Protein AF-A0A7W1A548-F1 (afdb_monomer_lite)

Structure (mmCIF, N/CA/C/O backbone):
data_AF-A0A7W1A548-F1
#
_entry.id   AF-A0A7W1A548-F1
#
loop_
_atom_site.group_PDB
_atom_site.id
_atom_site.type_symbol
_atom_site.label_atom_id
_atom_site.label_alt_id
_atom_site.label_comp_id
_atom_site.label_asym_id
_atom_site.label_entity_id
_atom_site.label_seq_id
_atom_site.pdbx_PDB_ins_code
_atom_site.Cartn_x
_atom_site.Cartn_y
_atom_site.Cartn_z
_atom_site.occupancy
_atom_site.B_iso_or_equiv
_atom_site.auth_seq_id
_atom_site.auth_comp_id
_atom_site.auth_asym_id
_atom_site.auth_atom_id
_atom_site.pdbx_PDB_model_num
ATOM 1 N N . MET A 1 1 ? -12.879 3.167 3.660 1.00 59.19 1 MET A N 1
ATOM 2 C CA . MET A 1 1 ? -13.187 3.454 5.078 1.00 59.19 1 MET A CA 1
ATOM 3 C C . MET A 1 1 ? -13.463 2.127 5.765 1.00 59.19 1 MET A C 1
ATOM 5 O O . MET A 1 1 ? -14.206 1.334 5.202 1.00 59.19 1 MET A O 1
ATOM 9 N N . SER A 1 2 ? -12.822 1.858 6.901 1.00 71.44 2 SER A N 1
ATOM 10 C CA . SER A 1 2 ? -13.096 0.683 7.741 1.00 71.44 2 SER A CA 1
ATOM 11 C C . SER A 1 2 ? -14.327 0.939 8.618 1.00 71.44 2 SER A C 1
ATOM 13 O O . SER A 1 2 ? -14.624 2.092 8.940 1.00 71.44 2 SER A O 1
ATOM 15 N N . ARG A 1 3 ? -15.007 -0.129 9.060 1.00 71.50 3 ARG A N 1
ATOM 16 C CA . ARG A 1 3 ? -16.129 -0.067 10.014 1.00 71.50 3 ARG A CA 1
ATOM 17 C C . ARG A 1 3 ? -15.754 0.570 11.355 1.00 71.50 3 ARG A C 1
ATOM 19 O O . ARG A 1 3 ? -16.634 1.037 12.065 1.00 71.50 3 ARG A O 1
ATOM 26 N N . ASN A 1 4 ? -14.461 0.660 11.662 1.00 64.81 4 ASN A N 1
ATOM 27 C CA . ASN A 1 4 ? -13.936 1.201 12.917 1.00 64.81 4 ASN A CA 1
ATOM 28 C C . ASN A 1 4 ? -13.550 2.688 12.806 1.00 64.81 4 ASN A C 1
ATOM 30 O O . ASN A 1 4 ? -12.679 3.163 13.533 1.00 64.81 4 ASN A O 1
ATOM 34 N N . GLY A 1 5 ? -14.118 3.408 11.832 1.00 67.25 5 GLY A N 1
ATOM 35 C CA . GLY A 1 5 ? -13.876 4.840 11.638 1.00 67.25 5 GLY A CA 1
ATOM 36 C C . GLY A 1 5 ? -12.494 5.184 11.076 1.00 67.25 5 GLY A C 1
ATOM 37 O O . GLY A 1 5 ? -12.113 6.349 11.078 1.00 67.25 5 GLY A O 1
ATOM 38 N N . ARG A 1 6 ? -11.721 4.207 10.578 1.00 70.62 6 ARG A N 1
ATOM 39 C CA . ARG A 1 6 ? -10.419 4.481 9.947 1.00 70.62 6 ARG A CA 1
ATOM 40 C C . ARG A 1 6 ? -10.573 4.787 8.462 1.00 70.62 6 ARG A C 1
ATOM 42 O O . ARG A 1 6 ? -11.257 4.062 7.732 1.00 70.62 6 ARG A O 1
ATOM 49 N N . VAL A 1 7 ? -9.889 5.822 7.991 1.00 74.12 7 VAL A N 1
ATOM 50 C CA . VAL A 1 7 ? -9.857 6.205 6.572 1.00 74.12 7 VAL A CA 1
ATOM 51 C C . VAL A 1 7 ? -8.417 6.148 6.093 1.00 74.12 7 VAL A C 1
ATOM 53 O O . VAL A 1 7 ? -7.523 6.602 6.794 1.00 74.12 7 VAL A O 1
ATOM 56 N N . ALA A 1 8 ? -8.194 5.589 4.910 1.00 74.12 8 ALA A N 1
ATOM 57 C CA . ALA A 1 8 ? -6.916 5.702 4.226 1.00 74.12 8 ALA A CA 1
ATOM 58 C C . ALA A 1 8 ? -7.094 6.617 3.011 1.00 74.12 8 ALA A C 1
ATOM 60 O O . ALA A 1 8 ? -8.161 6.607 2.394 1.00 74.12 8 ALA A O 1
ATOM 61 N N . GLY A 1 9 ? -6.087 7.432 2.710 1.00 69.56 9 GLY A N 1
ATOM 62 C CA . GLY A 1 9 ? -6.145 8.418 1.632 1.00 69.56 9 GLY A CA 1
ATOM 63 C C . GLY A 1 9 ? -4.770 8.976 1.289 1.00 69.56 9 GLY A C 1
ATOM 64 O O . GLY A 1 9 ? -3.758 8.442 1.740 1.00 69.56 9 GLY A O 1
ATOM 65 N N . VAL A 1 10 ? -4.739 10.050 0.496 1.00 70.44 10 VAL A N 1
ATOM 66 C CA . VAL A 1 10 ? -3.504 10.718 0.054 1.00 70.44 10 VAL A CA 1
ATOM 67 C C . VAL A 1 10 ? -3.475 12.177 0.507 1.00 70.44 10 VAL A C 1
ATOM 69 O O . VAL A 1 10 ? -4.434 12.916 0.290 1.00 70.44 10 VAL A O 1
ATOM 72 N N . ARG A 1 11 ? -2.367 12.606 1.119 1.00 65.69 11 ARG A N 1
ATOM 73 C CA . ARG A 1 11 ? -2.093 13.986 1.544 1.00 65.69 11 ARG A CA 1
ATOM 74 C C . ARG A 1 11 ? -0.654 14.333 1.179 1.00 65.69 11 ARG A C 1
ATOM 76 O O . ARG A 1 11 ? 0.246 13.572 1.497 1.00 65.69 11 ARG A O 1
ATOM 83 N N . ASN A 1 12 ? -0.424 15.467 0.514 1.00 70.56 12 ASN A N 1
ATOM 84 C CA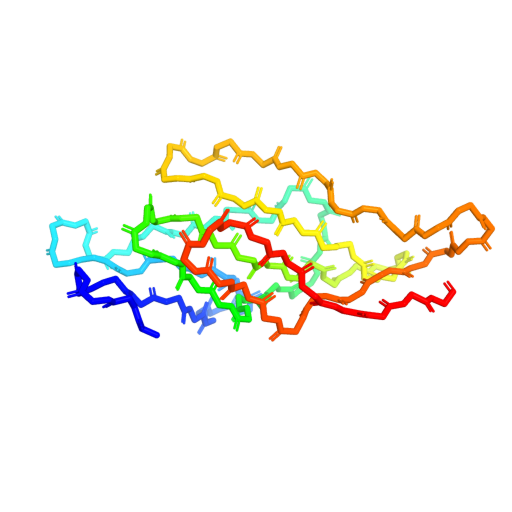 . ASN A 1 12 ? 0.913 15.885 0.055 1.00 70.56 12 ASN A CA 1
ATOM 85 C C . ASN A 1 12 ? 1.663 14.783 -0.725 1.00 70.56 12 ASN A C 1
ATOM 87 O O . ASN A 1 12 ? 2.855 14.579 -0.520 1.00 70.56 12 ASN A O 1
ATOM 91 N N . SER A 1 13 ? 0.950 14.045 -1.585 1.00 71.19 13 SER A N 1
ATOM 92 C CA . SER A 1 13 ? 1.481 12.888 -2.329 1.00 71.19 13 SER A CA 1
ATOM 93 C C . SER A 1 13 ? 1.899 11.694 -1.463 1.00 71.19 13 SER A C 1
ATOM 95 O O . SER A 1 13 ? 2.604 10.811 -1.941 1.00 71.19 13 SER A O 1
ATOM 97 N N . MET A 1 14 ? 1.464 11.639 -0.205 1.00 69.88 14 MET A N 1
ATOM 98 C CA . MET A 1 14 ? 1.768 10.556 0.723 1.00 69.88 14 MET A CA 1
ATOM 99 C C . MET A 1 14 ? 0.489 9.871 1.198 1.00 69.88 14 MET A C 1
ATOM 101 O O . MET A 1 14 ? -0.494 10.526 1.551 1.00 69.88 14 MET A O 1
ATOM 105 N N . ALA A 1 15 ? 0.513 8.543 1.242 1.00 67.94 15 ALA A N 1
ATOM 106 C CA . ALA A 1 15 ? -0.520 7.747 1.872 1.00 67.94 15 ALA A CA 1
ATOM 107 C C . ALA A 1 15 ? -0.584 8.056 3.377 1.00 67.94 15 ALA A C 1
ATOM 109 O O . ALA A 1 15 ? 0.432 8.042 4.078 1.00 67.94 15 ALA A O 1
ATOM 110 N N . PHE A 1 16 ? -1.791 8.286 3.882 1.00 69.75 16 PHE A N 1
ATOM 111 C CA . PHE A 1 16 ? -2.046 8.472 5.307 1.00 69.75 16 PHE A CA 1
ATOM 112 C C . PHE A 1 16 ? -3.132 7.518 5.793 1.00 69.75 16 PHE A C 1
ATOM 114 O O . PHE A 1 16 ? -4.007 7.101 5.027 1.00 69.75 16 PHE A O 1
ATOM 121 N N . ILE A 1 17 ? -3.098 7.222 7.093 1.00 72.44 17 ILE A N 1
ATOM 122 C CA . ILE A 1 17 ? -4.236 6.653 7.817 1.00 72.44 17 ILE A CA 1
ATOM 123 C C . ILE A 1 17 ? -4.757 7.711 8.788 1.00 72.44 17 ILE A C 1
ATOM 125 O O . ILE A 1 17 ? -4.017 8.264 9.603 1.00 72.44 17 ILE A O 1
ATOM 129 N N . TRP A 1 18 ? -6.051 7.988 8.691 1.00 69.31 18 TRP A N 1
ATOM 130 C CA . TRP A 1 18 ? -6.797 8.830 9.611 1.00 69.31 18 TRP A CA 1
ATOM 131 C C . TRP A 1 18 ? -7.538 7.960 10.618 1.00 69.31 18 TRP A C 1
ATOM 133 O O . TRP A 1 18 ? -8.160 6.952 10.262 1.00 69.31 18 TRP A O 1
ATOM 143 N N . THR A 1 19 ? -7.481 8.380 11.877 1.00 65.19 19 THR A N 1
ATOM 144 C CA . THR A 1 19 ? -8.315 7.864 12.964 1.00 65.19 19 THR A CA 1
ATOM 145 C C . THR A 1 19 ? -8.755 9.040 13.828 1.00 65.19 19 THR A C 1
ATOM 147 O O . THR A 1 19 ? -8.007 10.009 13.966 1.00 65.19 19 THR A O 1
ATOM 150 N N . GLU A 1 20 ? -9.925 8.948 14.455 1.00 62.53 20 GLU A N 1
ATOM 151 C CA . GLU A 1 20 ? -10.424 9.995 15.356 1.00 62.53 20 GLU A CA 1
ATOM 152 C C . GLU A 1 20 ? -9.456 10.266 16.527 1.00 62.53 20 GLU A C 1
ATOM 154 O O . GLU A 1 20 ? -9.253 11.412 16.920 1.00 62.53 20 GLU A O 1
ATOM 159 N N . ALA A 1 21 ? -8.767 9.224 17.009 1.00 62.50 21 ALA A N 1
ATOM 160 C CA . ALA A 1 21 ? -7.803 9.312 18.105 1.00 62.50 21 ALA A CA 1
ATOM 161 C C . ALA A 1 21 ? -6.452 9.944 17.710 1.00 62.50 21 ALA A C 1
ATOM 163 O O . ALA A 1 21 ? -5.879 10.696 18.495 1.00 62.50 21 ALA A O 1
ATOM 164 N N . ALA A 1 22 ? -5.923 9.647 16.516 1.00 60.75 22 ALA A N 1
ATOM 165 C CA . ALA A 1 22 ? -4.584 10.088 16.095 1.00 60.75 22 ALA A CA 1
ATOM 166 C C . ALA A 1 22 ? -4.595 11.277 15.116 1.00 60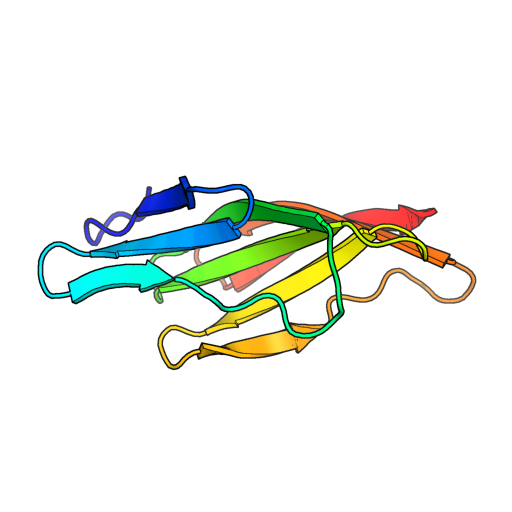.75 22 ALA A C 1
ATOM 168 O O . ALA A 1 22 ? -3.539 11.825 14.811 1.00 60.75 22 ALA A O 1
ATOM 169 N N . ARG A 1 23 ? -5.774 11.677 14.618 1.00 63.25 23 ARG A N 1
ATOM 170 C CA . ARG A 1 23 ? -5.990 12.630 13.516 1.00 63.25 23 ARG A CA 1
ATOM 171 C C . ARG A 1 23 ? -5.290 12.208 12.222 1.00 63.25 23 ARG A C 1
ATOM 173 O O . ARG A 1 23 ? -5.969 11.767 11.315 1.00 63.25 23 ARG A O 1
ATOM 180 N N . PHE A 1 24 ? -3.966 12.257 12.120 1.00 61.31 24 PHE A N 1
ATOM 181 C CA . PHE A 1 24 ? -3.236 11.797 10.935 1.00 61.31 24 PHE A CA 1
ATOM 182 C C . PHE A 1 24 ? -1.971 11.045 11.335 1.00 61.31 24 PHE A C 1
ATOM 184 O O . PHE A 1 24 ? -1.130 11.570 12.062 1.00 61.31 24 P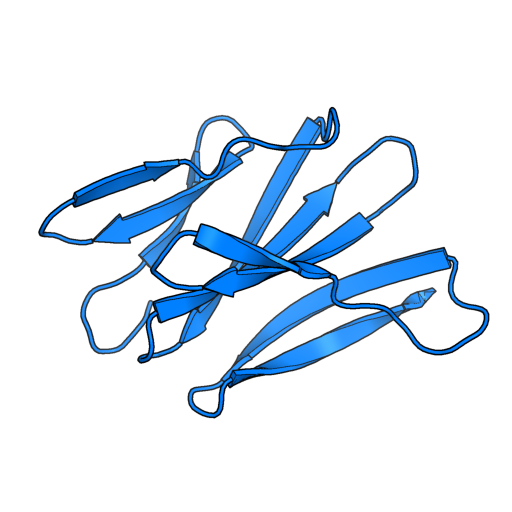HE A O 1
ATOM 191 N N . THR A 1 25 ? -1.813 9.830 10.819 1.00 63.53 25 THR A N 1
ATOM 192 C CA . THR A 1 25 ? -0.519 9.149 10.784 1.00 63.53 25 THR A CA 1
ATOM 193 C C . THR A 1 25 ? -0.056 9.127 9.336 1.00 63.53 25 THR A C 1
ATOM 195 O O . THR A 1 25 ? -0.542 8.330 8.528 1.00 63.53 25 THR A O 1
ATOM 198 N N . ASP A 1 26 ? 0.847 10.051 9.006 1.00 60.66 26 ASP A N 1
ATOM 199 C CA . ASP A 1 26 ? 1.551 10.043 7.727 1.00 60.66 26 ASP A CA 1
ATOM 200 C C . ASP A 1 26 ? 2.517 8.852 7.727 1.00 60.66 26 ASP A C 1
ATOM 202 O O . ASP A 1 26 ? 3.284 8.661 8.675 1.00 60.66 26 ASP A O 1
ATOM 206 N N . TYR A 1 27 ? 2.493 8.039 6.669 1.00 62.31 27 TYR A N 1
ATOM 207 C CA . TYR A 1 27 ? 3.501 7.003 6.477 1.00 62.31 27 TYR A CA 1
ATOM 208 C C . TYR A 1 27 ? 4.629 7.575 5.613 1.00 62.31 27 TYR A C 1
ATOM 210 O O . TYR A 1 27 ? 4.440 7.733 4.406 1.00 62.31 27 TYR A O 1
ATOM 218 N N . PRO A 1 28 ? 5.805 7.904 6.186 1.00 57.28 28 PRO A N 1
ATOM 219 C CA . PRO A 1 28 ? 6.899 8.502 5.424 1.00 57.28 28 PRO A CA 1
ATOM 220 C C . PRO A 1 28 ? 7.335 7.584 4.279 1.00 57.28 28 PRO A C 1
ATOM 222 O O . PRO A 1 28 ? 7.601 6.410 4.517 1.00 57.28 28 PRO A O 1
ATOM 225 N N . SER A 1 29 ? 7.396 8.073 3.036 1.00 54.47 29 SER A N 1
ATOM 226 C CA . SER A 1 29 ? 7.919 7.274 1.915 1.00 54.47 29 SER A CA 1
ATOM 227 C C . SER A 1 29 ? 9.350 6.841 2.256 1.00 54.47 29 SER A C 1
ATOM 229 O O . SER A 1 29 ? 10.182 7.692 2.575 1.00 54.47 29 SER A O 1
ATOM 231 N N . LEU A 1 30 ? 9.639 5.538 2.224 1.00 50.38 30 LEU A N 1
ATOM 232 C CA . LEU A 1 30 ? 10.950 5.004 2.633 1.00 50.38 30 LEU A CA 1
ATOM 233 C C . LEU A 1 30 ? 11.933 4.838 1.462 1.00 50.38 30 LEU A C 1
ATOM 235 O O . LEU A 1 30 ? 13.009 4.280 1.643 1.00 50.38 30 LEU A O 1
ATOM 239 N N . SER A 1 31 ? 11.588 5.307 0.264 1.00 51.16 31 SER A N 1
ATOM 240 C CA . SER A 1 31 ? 12.249 4.848 -0.968 1.00 51.16 31 SER A CA 1
ATOM 241 C C . SER A 1 31 ? 12.563 5.948 -1.990 1.00 51.16 31 SER A C 1
ATOM 243 O O . SER A 1 31 ? 12.955 5.643 -3.112 1.00 51.16 31 SER A O 1
ATOM 245 N N . GLY A 1 32 ? 12.390 7.231 -1.647 1.00 52.88 32 GLY A N 1
ATOM 246 C CA . GLY A 1 32 ? 12.436 8.304 -2.654 1.00 52.88 32 GLY A CA 1
ATOM 247 C C . GLY A 1 32 ? 11.262 8.233 -3.641 1.00 52.88 32 GLY A C 1
ATOM 248 O O . GLY A 1 32 ? 11.319 8.815 -4.727 1.00 52.88 32 GLY A O 1
ATOM 249 N N . ALA A 1 33 ? 10.201 7.506 -3.268 1.00 58.91 33 ALA A N 1
ATOM 250 C CA . ALA A 1 33 ? 8.948 7.471 -3.994 1.00 58.91 33 ALA A CA 1
ATOM 251 C C . ALA A 1 33 ? 8.368 8.886 -4.062 1.00 58.91 33 ALA A C 1
ATOM 253 O O . ALA A 1 33 ? 8.283 9.604 -3.065 1.00 58.91 33 ALA A O 1
ATOM 254 N N . ARG A 1 34 ? 7.979 9.295 -5.268 1.00 67.69 34 ARG A N 1
ATOM 255 C CA . ARG A 1 34 ? 7.428 10.635 -5.513 1.00 67.69 34 ARG A CA 1
ATOM 256 C C . ARG A 1 34 ? 5.984 10.744 -5.039 1.00 67.69 34 ARG A C 1
ATOM 258 O O . ARG A 1 34 ? 5.475 11.847 -4.864 1.00 67.69 34 ARG A O 1
ATOM 265 N N . PHE A 1 35 ? 5.328 9.597 -4.904 1.00 79.69 35 PHE A N 1
ATOM 266 C CA . PHE A 1 35 ? 3.907 9.495 -4.654 1.00 79.69 35 PHE A CA 1
ATOM 267 C C . PHE A 1 35 ? 3.585 8.160 -3.976 1.00 79.69 35 PHE A C 1
ATOM 269 O O . PHE A 1 35 ? 4.155 7.127 -4.332 1.00 79.69 35 PHE A O 1
ATOM 276 N N . SER A 1 36 ? 2.666 8.164 -3.016 1.00 85.75 36 SER A N 1
ATOM 277 C CA . SER A 1 36 ? 2.071 6.946 -2.477 1.00 85.75 36 SER A CA 1
ATOM 278 C C . SER A 1 36 ? 0.563 7.072 -2.307 1.00 85.75 36 SER A C 1
ATOM 280 O O . SER A 1 36 ? 0.025 8.145 -2.036 1.00 85.75 36 SER A O 1
ATOM 282 N N . GLU A 1 37 ? -0.120 5.947 -2.492 1.00 88.19 37 GLU A N 1
ATOM 283 C CA . GLU A 1 37 ? -1.572 5.856 -2.572 1.00 88.19 37 GLU A CA 1
ATOM 284 C C . GLU A 1 37 ? -2.072 4.673 -1.752 1.00 88.19 37 GLU A C 1
ATOM 286 O O . GLU A 1 37 ? -1.708 3.530 -2.025 1.00 88.19 37 GLU A O 1
ATOM 291 N N . ALA A 1 38 ? -2.935 4.922 -0.770 1.00 90.06 38 ALA A N 1
ATOM 292 C CA . ALA A 1 38 ? -3.649 3.850 -0.092 1.00 90.06 38 ALA A CA 1
ATOM 293 C C . ALA A 1 38 ? -4.899 3.450 -0.886 1.00 90.06 38 ALA A C 1
ATOM 295 O O . ALA A 1 38 ? -5.785 4.276 -1.096 1.00 90.06 38 ALA A O 1
ATOM 296 N N . THR A 1 39 ? -4.999 2.180 -1.278 1.00 93.06 39 THR A N 1
ATOM 297 C CA . THR A 1 39 ? -6.141 1.660 -2.053 1.00 93.06 39 THR A CA 1
ATOM 298 C C . THR A 1 39 ? -7.199 0.994 -1.185 1.00 93.06 39 THR A C 1
ATOM 300 O O . THR A 1 39 ? -8.345 0.827 -1.598 1.00 93.06 39 THR A O 1
ATOM 303 N N . GLY A 1 40 ? -6.866 0.672 0.064 1.00 92.31 40 GLY A N 1
ATOM 304 C CA . GLY A 1 40 ? -7.855 0.212 1.025 1.00 92.31 40 GLY A CA 1
ATOM 305 C C . GLY A 1 40 ? -7.301 0.052 2.430 1.00 92.31 40 GLY A C 1
ATOM 306 O O . GLY A 1 40 ? -6.092 0.025 2.650 1.00 92.31 40 GLY A O 1
ATOM 307 N N . ILE A 1 41 ? -8.219 -0.071 3.384 1.00 94.81 41 ILE A N 1
ATOM 308 C CA . ILE A 1 41 ? -7.933 -0.381 4.781 1.00 94.81 41 ILE A CA 1
ATOM 309 C C . ILE A 1 41 ? -8.993 -1.347 5.294 1.00 94.81 41 ILE A C 1
ATOM 311 O O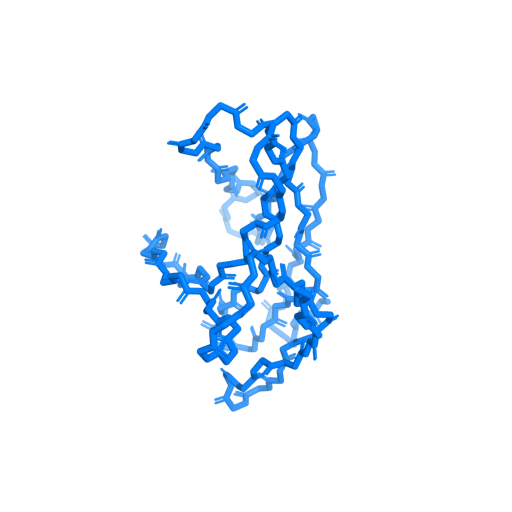 . ILE A 1 41 ? -10.177 -1.166 5.004 1.00 94.81 41 ILE A O 1
ATOM 315 N N . ASN A 1 42 ? -8.569 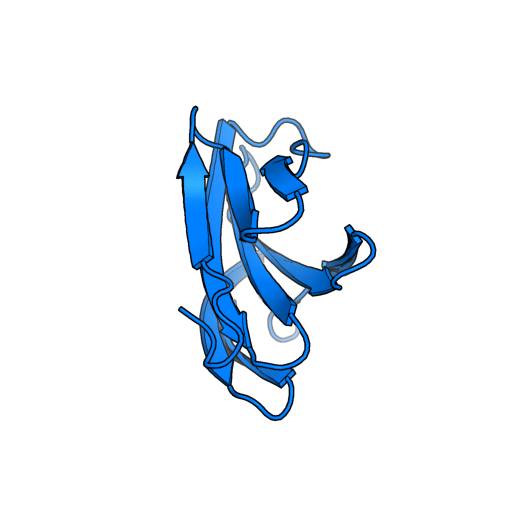-2.363 6.037 1.00 93.06 42 ASN A N 1
ATOM 316 C CA . ASN A 1 42 ? -9.475 -3.332 6.640 1.00 93.06 42 ASN A CA 1
ATOM 317 C C . ASN A 1 42 ? -9.786 -3.016 8.111 1.00 93.06 42 ASN A C 1
ATOM 319 O O . ASN A 1 42 ? -9.206 -2.103 8.701 1.00 93.06 42 ASN A O 1
ATOM 323 N N . ASP A 1 43 ? -10.696 -3.781 8.716 1.00 91.62 43 ASP A N 1
ATOM 324 C CA . ASP A 1 43 ? -11.142 -3.546 10.098 1.00 91.62 43 ASP A CA 1
ATOM 325 C C . ASP A 1 43 ? -10.071 -3.816 11.162 1.00 91.62 43 ASP A C 1
ATOM 327 O O . ASP A 1 43 ? -10.069 -3.181 12.217 1.00 91.62 43 ASP A O 1
ATOM 331 N N . SER A 1 44 ? -9.078 -4.650 10.856 1.00 90.50 44 SER A N 1
ATOM 332 C CA . SER A 1 44 ? -7.875 -4.789 11.684 1.00 90.50 44 SER A CA 1
ATOM 333 C C . SER A 1 44 ? -6.922 -3.597 11.553 1.00 90.50 44 SER A C 1
ATOM 335 O O . SER A 1 44 ? -5.910 -3.545 12.247 1.00 90.50 44 SER A O 1
ATOM 337 N N . GLY A 1 45 ? -7.226 -2.632 10.681 1.00 88.88 45 GLY A N 1
ATOM 338 C CA . GLY A 1 45 ? -6.440 -1.429 10.454 1.00 88.88 45 GLY A CA 1
ATOM 339 C C . GLY A 1 45 ? -5.204 -1.637 9.587 1.00 88.88 45 GLY A C 1
ATOM 340 O O . GLY A 1 45 ? -4.305 -0.801 9.627 1.00 88.88 45 GLY A O 1
ATOM 341 N N . GLN A 1 46 ? -5.141 -2.738 8.839 1.00 94.19 46 GLN A N 1
ATOM 342 C CA . GLN A 1 46 ? -4.108 -2.954 7.836 1.00 94.19 46 GLN A CA 1
ATOM 343 C C . GLN A 1 46 ? -4.469 -2.181 6.570 1.00 94.19 46 GLN A C 1
ATOM 345 O O . GLN A 1 46 ? -5.600 -2.285 6.093 1.00 94.19 46 GLN A O 1
ATOM 350 N N . ALA A 1 47 ? -3.516 -1.439 6.016 1.00 94.50 47 ALA A N 1
ATOM 351 C CA . ALA A 1 47 ? -3.695 -0.673 4.791 1.00 94.50 47 ALA A CA 1
ATOM 352 C C . ALA A 1 47 ? -2.914 -1.289 3.628 1.00 94.50 47 ALA A C 1
ATOM 354 O O . ALA A 1 47 ? -1.740 -1.631 3.771 1.00 94.50 47 ALA A O 1
ATOM 355 N N . ALA A 1 48 ? -3.563 -1.399 2.472 1.00 94.94 48 ALA A N 1
ATOM 356 C CA . ALA A 1 48 ? -2.905 -1.679 1.204 1.00 94.94 48 ALA A CA 1
ATOM 357 C C . ALA A 1 48 ? -2.483 -0.349 0.570 1.00 94.94 48 ALA A C 1
ATOM 359 O O . ALA A 1 48 ? -3.310 0.552 0.419 1.00 94.94 48 ALA A O 1
ATOM 360 N N . VAL A 1 49 ? -1.200 -0.220 0.236 1.00 94.00 49 VAL A N 1
ATOM 361 C CA . VAL A 1 49 ? -0.597 1.026 -0.253 1.00 94.00 49 VAL A CA 1
ATOM 362 C C . VAL A 1 49 ? 0.284 0.742 -1.460 1.00 94.00 49 VAL A C 1
ATOM 364 O O . VAL A 1 49 ? 1.105 -0.163 -1.409 1.00 94.00 49 VAL A O 1
ATOM 367 N N . ASN A 1 50 ? 0.157 1.529 -2.522 1.00 92.12 50 ASN A N 1
ATOM 368 C CA . ASN A 1 50 ? 1.105 1.579 -3.630 1.00 92.12 50 ASN A CA 1
ATOM 369 C C . ASN A 1 50 ? 2.108 2.716 -3.383 1.00 92.12 50 ASN A C 1
ATOM 371 O O . ASN A 1 50 ? 1.701 3.851 -3.147 1.00 92.12 50 ASN A O 1
ATOM 375 N N . GLU A 1 51 ? 3.409 2.438 -3.450 1.00 90.38 51 GLU A N 1
ATOM 376 C CA . GLU A 1 51 ? 4.456 3.460 -3.561 1.00 90.38 51 GLU A CA 1
ATOM 377 C C . GLU A 1 51 ? 4.944 3.530 -5.013 1.00 90.38 51 GLU A C 1
ATOM 379 O O . GLU A 1 51 ? 5.291 2.512 -5.613 1.00 90.38 51 GLU A O 1
ATOM 384 N N . TYR A 1 52 ? 4.976 4.737 -5.576 1.00 88.00 52 TYR A N 1
ATOM 385 C CA . TYR A 1 52 ? 5.356 5.003 -6.961 1.00 88.00 52 TYR A CA 1
ATOM 386 C C . TYR A 1 52 ? 6.728 5.686 -6.996 1.00 88.00 52 TYR A C 1
ATOM 388 O O . TYR A 1 52 ? 6.887 6.849 -6.599 1.00 88.00 52 TYR A O 1
ATOM 396 N N . GLY A 1 53 ? 7.729 4.946 -7.469 1.00 83.12 53 GLY A N 1
ATOM 397 C CA . GLY A 1 53 ? 9.114 5.392 -7.601 1.00 83.12 53 GLY A CA 1
ATOM 398 C C . GLY A 1 53 ? 9.602 5.390 -9.049 1.00 83.12 53 GLY A C 1
ATOM 399 O O . GLY A 1 53 ? 8.871 5.061 -9.981 1.00 83.12 53 GLY A O 1
ATOM 400 N N . SER A 1 54 ? 10.873 5.741 -9.245 1.00 80.25 54 SER A N 1
ATOM 401 C CA . SER A 1 54 ? 11.536 5.680 -10.558 1.00 80.25 54 SER A CA 1
ATOM 402 C C . SER A 1 54 ? 11.683 4.253 -11.097 1.00 80.25 54 SER A C 1
ATOM 404 O O . SER A 1 54 ? 11.760 4.069 -12.307 1.00 80.25 54 SER A O 1
ATOM 406 N N . SER A 1 55 ? 11.704 3.254 -10.215 1.00 79.19 55 SER A N 1
ATOM 407 C CA . SER A 1 55 ? 11.806 1.829 -10.542 1.00 79.19 55 SER A CA 1
ATOM 408 C C . SER A 1 55 ? 10.454 1.145 -10.788 1.00 79.19 55 SER A C 1
ATOM 410 O O . SER A 1 55 ? 10.427 -0.057 -11.032 1.00 79.19 55 SER A O 1
ATOM 412 N N . GLY A 1 56 ? 9.338 1.882 -10.729 1.00 84.69 56 GLY A N 1
ATOM 413 C CA . GLY A 1 56 ? 7.987 1.344 -10.890 1.00 84.69 56 GLY A CA 1
ATOM 414 C C . GLY A 1 56 ? 7.152 1.414 -9.610 1.00 84.69 56 GLY A C 1
ATOM 415 O O . GLY A 1 56 ? 7.398 2.242 -8.730 1.00 84.69 56 GLY A O 1
ATOM 416 N N . VAL A 1 57 ? 6.123 0.565 -9.540 1.00 89.62 57 VAL A N 1
ATOM 417 C CA . VAL A 1 57 ? 5.181 0.510 -8.413 1.00 89.62 57 VAL A CA 1
ATOM 418 C C . VAL A 1 57 ? 5.571 -0.616 -7.463 1.00 89.62 57 VAL A C 1
ATOM 420 O O . VAL A 1 57 ? 5.660 -1.775 -7.875 1.00 89.62 57 VAL A O 1
ATOM 423 N N . GLN A 1 58 ? 5.762 -0.271 -6.189 1.00 90.75 58 GLN A N 1
ATOM 424 C CA . GLN A 1 58 ? 5.973 -1.217 -5.099 1.00 90.75 58 GLN A CA 1
ATOM 425 C C . GLN A 1 58 ? 4.765 -1.177 -4.158 1.00 90.75 58 GLN A C 1
ATOM 427 O O . GLN A 1 58 ? 4.570 -0.186 -3.449 1.00 90.75 58 GLN A O 1
ATOM 432 N N . PRO A 1 59 ? 3.945 -2.237 -4.112 1.00 93.38 59 PRO A N 1
ATOM 433 C CA . PRO A 1 59 ? 2.850 -2.300 -3.171 1.00 93.38 59 PRO A CA 1
ATOM 434 C C . PRO A 1 59 ? 3.303 -2.822 -1.805 1.00 93.38 59 PRO A C 1
ATOM 436 O O . PRO A 1 59 ? 4.213 -3.650 -1.681 1.00 93.38 59 PRO A O 1
ATOM 439 N N . TRP A 1 60 ? 2.611 -2.360 -0.773 1.00 93.56 60 TRP A N 1
ATOM 440 C CA . TRP A 1 60 ? 2.860 -2.644 0.630 1.00 93.56 60 TRP A CA 1
ATOM 441 C C . TRP A 1 60 ? 1.559 -2.991 1.342 1.00 93.56 60 TRP A C 1
ATOM 443 O O . TRP A 1 60 ? 0.517 -2.378 1.111 1.00 93.56 60 TRP A O 1
ATOM 453 N N . LEU A 1 61 ? 1.648 -3.932 2.278 1.00 94.62 61 LEU A N 1
ATOM 454 C CA . LEU A 1 61 ? 0.691 -4.058 3.366 1.00 94.62 61 LEU A CA 1
ATOM 455 C C . LEU A 1 61 ? 1.285 -3.394 4.609 1.00 94.62 61 LEU A C 1
ATOM 457 O O . LEU A 1 61 ? 2.333 -3.820 5.097 1.00 94.62 61 LEU A O 1
ATOM 461 N N . ILE A 1 62 ? 0.618 -2.369 5.124 1.00 93.50 62 ILE A N 1
ATOM 462 C CA . ILE A 1 62 ? 1.041 -1.613 6.302 1.00 93.50 62 ILE A CA 1
ATOM 463 C C . ILE A 1 62 ? 0.140 -1.990 7.475 1.00 93.50 62 ILE A C 1
ATOM 465 O O . ILE A 1 62 ? -1.080 -1.902 7.386 1.00 93.50 62 ILE A O 1
ATOM 469 N N . SER A 1 63 ? 0.734 -2.436 8.576 1.00 90.62 63 SER A N 1
ATOM 470 C CA . SER A 1 63 ? 0.013 -2.754 9.812 1.00 90.62 63 SER A CA 1
ATOM 471 C C . SER A 1 63 ? -0.368 -1.490 10.605 1.00 90.62 63 SER A C 1
ATOM 473 O O . SER A 1 63 ? 0.248 -0.439 10.411 1.00 90.62 63 SER A O 1
ATOM 475 N N . PRO A 1 64 ? -1.301 -1.582 11.573 1.00 84.31 64 PRO A N 1
ATOM 476 C CA . PRO A 1 64 ? -1.640 -0.469 12.466 1.00 84.31 64 PRO A CA 1
ATOM 477 C C . PRO A 1 64 ? -0.454 0.130 13.226 1.00 84.31 64 PRO A C 1
ATOM 479 O O . PRO A 1 64 ? -0.474 1.308 13.554 1.00 84.31 64 PRO A O 1
ATOM 482 N N . THR A 1 65 ? 0.567 -0.678 13.520 1.00 84.62 65 THR A N 1
ATOM 483 C CA . THR A 1 65 ? 1.794 -0.247 14.208 1.00 84.62 65 THR A CA 1
ATOM 484 C C . THR A 1 65 ? 2.851 0.291 13.240 1.00 84.62 65 THR A C 1
ATOM 486 O O . THR A 1 65 ? 3.935 0.683 13.656 1.00 84.62 65 THR A O 1
ATOM 489 N N . GLY A 1 66 ? 2.546 0.312 11.941 1.00 81.75 66 GLY A N 1
ATOM 490 C CA . GLY A 1 66 ? 3.389 0.850 10.882 1.00 81.75 66 GLY A CA 1
ATOM 491 C C . GLY A 1 66 ? 4.433 -0.095 10.306 1.00 81.75 66 GLY A C 1
ATOM 492 O O . GLY A 1 66 ? 5.174 0.303 9.408 1.00 81.75 66 GLY A O 1
ATOM 493 N N . VAL A 1 67 ? 4.453 -1.359 10.740 1.00 88.31 67 VAL A N 1
ATOM 494 C CA . VAL A 1 67 ? 5.254 -2.405 10.087 1.00 88.31 67 VAL A CA 1
ATOM 495 C C . VAL A 1 67 ? 4.766 -2.588 8.652 1.00 88.31 67 VAL A C 1
ATOM 497 O O . VAL A 1 67 ? 3.565 -2.774 8.435 1.00 88.31 67 VAL A O 1
ATOM 500 N N . ARG A 1 68 ? 5.695 -2.548 7.691 1.00 90.06 68 ARG A N 1
ATOM 501 C CA . ARG A 1 68 ? 5.428 -2.709 6.257 1.00 90.06 68 ARG A CA 1
ATOM 502 C C . ARG A 1 68 ? 5.851 -4.092 5.788 1.00 90.06 68 ARG A C 1
ATOM 504 O O . ARG A 1 68 ? 6.939 -4.555 6.117 1.00 90.06 68 ARG A O 1
ATOM 511 N N . ARG A 1 69 ? 5.016 -4.719 4.967 1.00 92.94 69 ARG A N 1
ATOM 512 C CA . ARG A 1 69 ? 5.319 -5.965 4.260 1.00 92.94 69 ARG A CA 1
ATOM 513 C C . ARG A 1 69 ? 5.206 -5.724 2.763 1.00 92.94 69 ARG A C 1
ATOM 515 O O . ARG A 1 69 ? 4.134 -5.331 2.304 1.00 92.94 69 ARG A O 1
ATOM 522 N N . ALA A 1 70 ? 6.285 -5.963 2.022 1.00 92.06 70 ALA A N 1
ATOM 523 C CA . ALA A 1 70 ? 6.260 -5.886 0.566 1.00 92.06 70 ALA A CA 1
ATOM 524 C C . ALA A 1 70 ? 5.258 -6.905 0.018 1.00 92.06 70 ALA A C 1
ATOM 526 O O . ALA A 1 70 ? 5.242 -8.067 0.433 1.00 92.06 70 ALA A O 1
ATOM 527 N N . LEU A 1 71 ? 4.413 -6.456 -0.900 1.00 91.31 71 LEU A N 1
ATOM 528 C CA . LEU A 1 71 ? 3.573 -7.330 -1.698 1.00 91.31 71 LEU A CA 1
ATOM 529 C C . LEU A 1 71 ? 4.280 -7.488 -3.039 1.00 91.31 71 LEU A C 1
ATOM 531 O O . LEU A 1 71 ? 4.557 -6.507 -3.725 1.00 91.31 71 LEU A O 1
ATOM 535 N N . VAL A 1 72 ? 4.654 -8.718 -3.365 1.00 85.88 72 VAL A N 1
ATOM 536 C CA . VAL A 1 72 ? 5.401 -9.031 -4.584 1.00 85.88 72 VAL A CA 1
ATOM 537 C C . VAL A 1 72 ? 4.485 -9.737 -5.568 1.00 85.88 72 VAL A C 1
ATOM 539 O O . VAL A 1 72 ? 3.636 -10.541 -5.174 1.00 85.88 72 VAL A O 1
ATOM 542 N N . GLY A 1 73 ? 4.638 -9.402 -6.846 1.00 81.94 73 GLY A N 1
ATOM 543 C CA . GLY A 1 73 ? 3.995 -10.146 -7.918 1.00 81.94 73 GLY A CA 1
ATOM 544 C C . GLY A 1 73 ? 4.601 -11.548 -8.071 1.00 81.94 73 GLY A C 1
ATOM 545 O O . GLY A 1 73 ? 5.599 -11.875 -7.421 1.00 81.94 73 GLY A O 1
ATOM 546 N N . PRO A 1 74 ? 4.011 -12.398 -8.927 1.00 83.88 74 PRO A N 1
ATOM 547 C CA . PRO A 1 74 ? 4.572 -13.704 -9.255 1.00 83.88 74 PRO A CA 1
ATOM 548 C C . PRO A 1 74 ? 6.016 -13.617 -9.789 1.00 83.88 74 PRO A C 1
ATOM 550 O O . PRO A 1 74 ? 6.422 -12.563 -10.298 1.00 83.88 74 PRO A O 1
ATOM 553 N N . PRO A 1 75 ? 6.788 -14.720 -9.732 1.00 87.88 75 PRO A N 1
ATOM 554 C CA . PRO A 1 75 ? 8.122 -14.779 -10.325 1.00 87.88 75 PRO A CA 1
ATOM 555 C C . PRO A 1 75 ? 8.126 -14.297 -11.782 1.00 87.88 75 PRO A C 1
ATOM 557 O O . PRO A 1 75 ? 7.265 -14.686 -12.568 1.00 87.88 75 PRO A O 1
ATOM 560 N N . GLY A 1 76 ? 9.100 -13.455 -12.135 1.00 84.81 76 GLY A N 1
ATOM 561 C CA . GLY A 1 76 ? 9.241 -12.880 -13.478 1.00 84.81 76 GLY A CA 1
ATOM 562 C C . GLY A 1 76 ? 8.563 -11.521 -13.677 1.00 84.81 76 GLY A C 1
ATOM 563 O O . GLY A 1 76 ? 8.789 -10.894 -14.706 1.00 84.81 76 GLY A O 1
ATOM 564 N N . THR A 1 77 ? 7.788 -11.040 -12.701 1.00 85.88 77 THR A N 1
ATOM 565 C CA . THR A 1 77 ? 7.224 -9.683 -12.730 1.00 85.88 77 THR A CA 1
ATOM 566 C C . THR A 1 77 ? 8.204 -8.656 -12.167 1.00 85.88 77 THR A C 1
ATOM 568 O O . THR A 1 77 ? 8.987 -8.940 -11.260 1.00 85.88 77 THR A O 1
ATOM 571 N N . THR A 1 78 ? 8.166 -7.453 -12.727 1.00 82.44 78 THR A N 1
ATOM 572 C CA . THR A 1 78 ? 9.027 -6.317 -12.359 1.00 82.44 78 THR A CA 1
ATOM 573 C C . THR A 1 78 ? 8.296 -5.273 -11.525 1.00 82.44 78 THR A C 1
ATOM 575 O O . THR A 1 78 ? 8.927 -4.476 -10.836 1.00 82.44 78 THR A O 1
ATOM 578 N N . S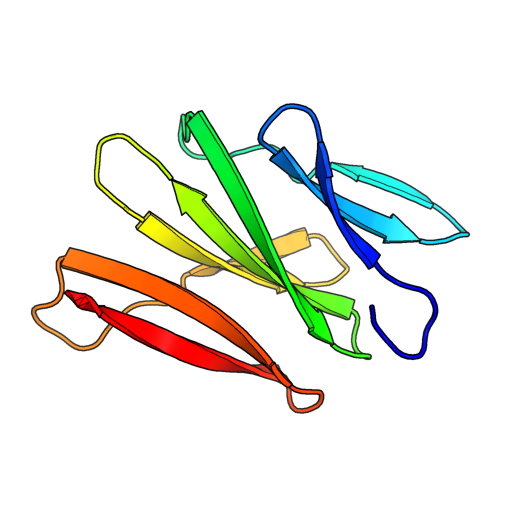ER A 1 79 ? 6.963 -5.277 -11.562 1.00 85.75 79 SER A N 1
ATOM 579 C CA . SER A 1 79 ? 6.127 -4.362 -10.791 1.00 85.75 79 SER A CA 1
ATOM 580 C C . SER A 1 79 ? 4.812 -5.015 -10.384 1.00 85.75 79 SER A C 1
ATOM 582 O O . SER A 1 79 ? 4.306 -5.914 -11.060 1.00 85.75 79 SER A O 1
ATOM 584 N N . ALA A 1 80 ? 4.232 -4.539 -9.283 1.00 91.56 80 ALA A N 1
ATOM 585 C CA . ALA A 1 80 ? 2.920 -4.967 -8.821 1.00 91.56 80 ALA A CA 1
ATOM 586 C C . ALA A 1 80 ? 2.081 -3.758 -8.396 1.00 91.56 80 ALA A C 1
ATOM 588 O O . ALA A 1 80 ? 2.597 -2.711 -8.017 1.00 91.56 80 ALA A O 1
ATOM 589 N N . THR A 1 81 ? 0.763 -3.888 -8.462 1.00 93.31 81 THR A N 1
ATOM 590 C CA . THR A 1 81 ? -0.175 -2.855 -8.019 1.00 93.31 81 THR A CA 1
ATOM 591 C C . THR A 1 81 ? -1.295 -3.513 -7.245 1.00 93.31 81 THR A C 1
ATOM 593 O O . THR A 1 81 ? -1.889 -4.480 -7.718 1.00 93.31 81 THR A O 1
ATOM 596 N N . VAL A 1 82 ? -1.601 -2.979 -6.065 1.00 95.69 82 VAL A N 1
ATOM 597 C CA . VAL A 1 82 ? -2.715 -3.452 -5.239 1.00 95.69 82 VAL A CA 1
ATOM 598 C C . VAL A 1 82 ? -3.912 -2.542 -5.403 1.00 95.69 82 VAL A C 1
ATOM 600 O O . VAL A 1 82 ? -3.777 -1.323 -5.401 1.00 95.69 82 VAL A O 1
ATOM 603 N N . THR A 1 83 ? -5.088 -3.140 -5.546 1.00 95.50 83 THR A N 1
ATOM 604 C CA . THR A 1 83 ? -6.336 -2.422 -5.853 1.00 95.50 83 THR A CA 1
ATOM 605 C C . THR A 1 83 ? -7.336 -2.477 -4.710 1.00 95.50 83 THR A C 1
ATOM 607 O O . THR A 1 83 ? -8.146 -1.567 -4.573 1.00 95.50 83 THR A O 1
ATOM 610 N N . ALA A 1 84 ? -7.274 -3.513 -3.870 1.00 94.62 84 ALA A N 1
ATOM 611 C CA . ALA A 1 84 ? -8.149 -3.641 -2.716 1.00 94.62 84 ALA A CA 1
ATOM 612 C C . ALA A 1 84 ? -7.571 -4.581 -1.654 1.00 94.62 84 ALA A C 1
ATOM 614 O O . ALA A 1 84 ? -6.754 -5.459 -1.941 1.00 94.62 84 ALA A O 1
ATOM 615 N N . ILE A 1 85 ? -8.076 -4.420 -0.432 1.00 96.62 85 ILE A N 1
ATOM 616 C CA . ILE A 1 85 ? -7.885 -5.325 0.702 1.00 96.62 85 ILE A CA 1
ATOM 617 C C . ILE A 1 85 ? -9.245 -5.646 1.325 1.00 96.62 85 ILE A C 1
ATOM 619 O O . ILE A 1 85 ? -10.103 -4.768 1.418 1.00 96.62 85 ILE A O 1
ATOM 623 N N . ASN A 1 86 ? -9.446 -6.889 1.764 1.00 94.69 86 ASN A N 1
ATOM 624 C CA . ASN A 1 86 ? -10.641 -7.292 2.506 1.00 94.69 86 ASN A CA 1
ATOM 625 C C . ASN A 1 86 ? -10.385 -7.440 4.022 1.00 94.69 86 ASN A C 1
ATOM 627 O O . ASN A 1 86 ? -9.255 -7.362 4.511 1.00 94.69 86 ASN A O 1
ATOM 631 N N . ASN A 1 87 ? -11.451 -7.703 4.784 1.00 94.94 87 ASN A N 1
ATOM 632 C CA . ASN A 1 87 ? -11.388 -7.874 6.242 1.00 94.94 87 ASN A CA 1
ATOM 633 C C . ASN A 1 87 ? -10.618 -9.107 6.722 1.00 94.94 87 ASN A C 1
ATOM 635 O O . ASN A 1 87 ? -10.201 -9.134 7.874 1.00 94.94 87 ASN A O 1
ATOM 639 N N . ALA A 1 88 ? -10.361 -10.080 5.849 1.00 95.00 88 ALA A N 1
ATOM 640 C CA . ALA A 1 88 ? -9.467 -11.194 6.150 1.00 95.00 88 ALA A CA 1
ATOM 641 C C . ALA A 1 88 ? -7.979 -10.842 5.929 1.00 95.00 88 ALA A C 1
ATOM 643 O O . ALA A 1 88 ? -7.117 -11.703 6.079 1.00 95.00 88 ALA A O 1
ATOM 644 N N . GLY A 1 89 ? -7.659 -9.599 5.540 1.00 93.88 89 GLY A N 1
ATOM 645 C CA . GLY A 1 89 ? -6.289 -9.166 5.242 1.00 93.88 89 GLY A CA 1
ATOM 646 C C . GLY A 1 89 ? -5.765 -9.666 3.895 1.00 93.88 89 GLY A C 1
ATOM 647 O O . GLY A 1 89 ? -4.561 -9.604 3.637 1.00 93.88 89 GLY A O 1
ATOM 648 N N . GLN A 1 90 ? -6.652 -10.164 3.031 1.00 95.44 90 GLN A N 1
ATOM 649 C CA . GLN A 1 90 ? -6.305 -10.597 1.682 1.00 95.44 90 GLN A CA 1
ATOM 650 C C . GLN A 1 90 ? -6.268 -9.383 0.761 1.00 95.44 90 GLN A C 1
ATOM 652 O O . GLN A 1 90 ? -7.165 -8.538 0.800 1.00 95.44 90 GLN A O 1
ATOM 657 N N . VAL A 1 91 ? -5.231 -9.314 -0.068 1.00 95.38 91 VAL A N 1
ATOM 658 C CA . VAL A 1 91 ? -4.990 -8.208 -0.995 1.00 95.38 91 VAL A CA 1
ATOM 659 C C . VAL A 1 91 ? -5.091 -8.727 -2.423 1.00 95.38 91 VAL A C 1
ATOM 661 O O . VAL A 1 91 ? -4.596 -9.813 -2.720 1.00 95.38 91 VAL A O 1
ATOM 664 N N . VAL A 1 92 ? -5.721 -7.948 -3.299 1.00 95.50 92 VAL A N 1
ATOM 665 C CA . VAL A 1 92 ? -5.853 -8.255 -4.730 1.00 95.50 92 VAL A CA 1
ATOM 666 C C . VAL A 1 92 ? -5.246 -7.150 -5.586 1.00 95.50 92 VAL A C 1
ATOM 668 O O . VAL A 1 92 ? -5.167 -5.986 -5.179 1.00 95.50 92 VAL A O 1
ATOM 671 N N . GLY A 1 93 ? -4.802 -7.514 -6.786 1.00 94.44 93 GLY A N 1
ATOM 672 C CA . GLY A 1 93 ? -4.027 -6.634 -7.647 1.00 94.44 93 GLY A CA 1
ATOM 673 C C . GLY A 1 93 ? -3.585 -7.304 -8.942 1.00 94.44 93 GLY A C 1
ATOM 674 O O . GLY A 1 93 ? -4.028 -8.404 -9.265 1.00 94.44 93 GLY A O 1
ATOM 675 N N . TYR A 1 94 ? -2.693 -6.636 -9.664 1.00 92.56 94 TYR A N 1
ATOM 676 C CA . TYR A 1 94 ? -2.070 -7.147 -10.884 1.00 92.56 94 TYR A CA 1
ATOM 677 C C . TYR A 1 94 ? -0.562 -6.880 -10.864 1.00 92.56 94 TYR A C 1
ATOM 679 O O . TYR A 1 94 ? -0.083 -6.027 -10.115 1.00 92.56 94 TYR A O 1
ATOM 687 N N . ALA A 1 95 ? 0.185 -7.606 -11.691 1.00 91.00 95 ALA A N 1
ATOM 688 C CA . ALA A 1 95 ? 1.631 -7.471 -11.817 1.00 91.00 95 ALA A CA 1
ATOM 689 C C . ALA A 1 95 ? 2.051 -7.501 -13.293 1.00 91.00 95 ALA A C 1
ATOM 691 O O . ALA A 1 95 ? 1.311 -8.021 -14.132 1.00 91.00 95 ALA A O 1
ATOM 692 N N . ARG A 1 96 ? 3.196 -6.885 -13.600 1.00 83.31 96 ARG A N 1
ATOM 693 C CA . ARG A 1 96 ? 3.763 -6.756 -14.950 1.00 83.31 96 ARG A CA 1
ATOM 694 C C . ARG A 1 96 ? 5.250 -7.048 -14.930 1.00 83.31 96 ARG A C 1
ATOM 696 O O . ARG A 1 96 ? 5.936 -6.531 -14.016 1.00 83.31 96 ARG A O 1
#

Foldseek 3Di:
DEPQQWDWFFDQQFIWIADPVPRIDTQDDPDQQNHKTWQEAYNQGWTWMWGQDPQGIWIWTAGPVGDTDTDDDPPPFSYWDWRYAYNVRDTDTDTD

Sequence (96 aa):
MSRNGRVAGVRNSMAFIWTEAARFTDYPSLSGARFSEATGINDSGQAAVNEYGSSGVQPWLISPTGVRRALVGPPGTTSATVTAINNAGQVVGYAR

pLDDT: mean 81.16, std 13.24, range [50.38, 96.62]

Secondary structure (DSSP, 8-state):
--TTS-EEEEETTEEEEE-TTTS-EE---SS--SEEEEEEE-TT--EEEEEEETTEEEEEEE-TT--EEE--PSTT-S-EEEEEE-TTS-EEEEE-

Radius of gyration: 12.7 Å; chains: 1; bounding box: 29×31×33 Å